Protein AF-S2WKA9-F1 (afdb_monomer_lite)

Structure (mmCIF, N/CA/C/O backbone):
data_AF-S2WKA9-F1
#
_entry.id   AF-S2WKA9-F1
#
loop_
_atom_site.group_PDB
_atom_site.id
_atom_site.type_symbol
_atom_site.label_atom_id
_atom_site.label_alt_id
_atom_site.label_comp_id
_atom_site.label_asym_id
_atom_site.label_entity_id
_atom_site.label_seq_id
_atom_site.pdbx_PDB_ins_code
_atom_site.Cartn_x
_atom_site.Cartn_y
_atom_site.Cartn_z
_atom_site.occupancy
_atom_site.B_iso_or_equiv
_atom_site.auth_seq_id
_atom_site.auth_comp_id
_atom_site.auth_asym_id
_atom_site.auth_atom_id
_atom_site.pdbx_PDB_model_num
ATOM 1 N N . MET A 1 1 ? -3.508 7.837 -9.316 1.00 94.25 1 MET A N 1
ATOM 2 C CA . MET A 1 1 ? -2.774 7.199 -8.205 1.00 94.25 1 MET A CA 1
ATOM 3 C C . MET A 1 1 ? -3.652 6.095 -7.658 1.00 94.25 1 MET A C 1
ATOM 5 O O . MET A 1 1 ? -4.863 6.267 -7.652 1.00 94.25 1 MET A O 1
ATOM 9 N N . GLU A 1 2 ? -3.055 4.992 -7.234 1.00 98.25 2 GLU A N 1
ATOM 10 C CA . GLU A 1 2 ? -3.741 3.832 -6.657 1.00 98.25 2 GLU A CA 1
ATOM 11 C C . GLU A 1 2 ? -3.043 3.435 -5.348 1.00 98.25 2 GLU A C 1
ATOM 13 O O . GLU A 1 2 ? -1.858 3.731 -5.161 1.00 98.25 2 GLU A O 1
ATOM 18 N N . ALA A 1 3 ? -3.770 2.780 -4.446 1.00 98.56 3 ALA A N 1
ATOM 19 C CA . ALA A 1 3 ? -3.274 2.334 -3.152 1.00 98.56 3 ALA A CA 1
ATOM 20 C C . ALA A 1 3 ? -3.252 0.803 -3.049 1.00 98.56 3 ALA A C 1
ATOM 22 O O . ALA A 1 3 ? -4.221 0.131 -3.392 1.00 98.56 3 ALA A O 1
ATOM 23 N N . TRP A 1 4 ? -2.171 0.256 -2.501 1.00 98.69 4 TRP A N 1
ATOM 24 C CA . TRP A 1 4 ? -2.105 -1.131 -2.045 1.00 98.69 4 TRP A CA 1
ATOM 25 C C . TRP A 1 4 ? -2.023 -1.151 -0.524 1.00 98.69 4 TRP A C 1
ATOM 27 O O . TRP A 1 4 ? -1.112 -0.561 0.058 1.00 98.69 4 TRP A O 1
ATOM 37 N N . VAL A 1 5 ? -2.984 -1.816 0.110 1.00 98.50 5 VAL A N 1
ATOM 38 C CA . VAL A 1 5 ? -3.051 -1.994 1.560 1.00 98.50 5 VAL A CA 1
ATOM 39 C C . VAL A 1 5 ? -2.372 -3.309 1.916 1.00 98.50 5 VAL A C 1
ATOM 41 O O . VAL A 1 5 ? -2.791 -4.382 1.484 1.00 98.50 5 VAL A O 1
ATOM 44 N N . GLU A 1 6 ? -1.291 -3.212 2.673 1.00 97.44 6 GLU A N 1
ATOM 45 C CA . GLU A 1 6 ? -0.477 -4.325 3.140 1.00 97.44 6 GLU A CA 1
ATOM 46 C C . GLU A 1 6 ? -0.893 -4.691 4.569 1.00 97.44 6 GLU A C 1
ATOM 48 O O . GLU A 1 6 ? -0.902 -3.841 5.465 1.00 97.44 6 GLU A O 1
ATOM 53 N N . CYS A 1 7 ? -1.236 -5.965 4.764 1.00 95.00 7 CYS A N 1
ATOM 54 C CA . CYS A 1 7 ? -1.618 -6.524 6.057 1.00 95.00 7 CYS A CA 1
ATOM 55 C C . CYS A 1 7 ? -0.460 -6.460 7.061 1.00 95.00 7 CYS A C 1
ATOM 57 O O . CYS A 1 7 ? 0.716 -6.546 6.691 1.00 95.00 7 CYS A O 1
ATOM 59 N N . ALA A 1 8 ? -0.799 -6.325 8.343 1.00 93.19 8 ALA A N 1
ATOM 60 C CA . ALA A 1 8 ? 0.177 -6.477 9.412 1.00 93.19 8 ALA A CA 1
ATOM 61 C C . ALA A 1 8 ? 0.716 -7.918 9.433 1.00 93.19 8 ALA A C 1
ATOM 63 O O . ALA A 1 8 ? -0.042 -8.882 9.351 1.00 93.19 8 ALA A O 1
ATOM 64 N N . ALA A 1 9 ? 2.032 -8.078 9.567 1.00 90.88 9 ALA A N 1
ATOM 65 C CA . ALA A 1 9 ? 2.672 -9.391 9.569 1.00 90.88 9 ALA A CA 1
ATOM 66 C C . ALA A 1 9 ? 3.735 -9.473 10.667 1.00 90.88 9 ALA A C 1
ATOM 68 O O . ALA A 1 9 ? 4.776 -8.809 10.599 1.00 90.88 9 ALA A O 1
ATOM 69 N N . GLY A 1 10 ? 3.481 -10.305 11.681 1.00 90.62 10 GLY A N 1
ATOM 70 C CA . GLY A 1 10 ? 4.335 -10.407 12.864 1.00 90.62 10 GLY A CA 1
ATOM 71 C C . GLY A 1 10 ? 4.443 -9.058 13.578 1.00 90.62 10 GLY A C 1
A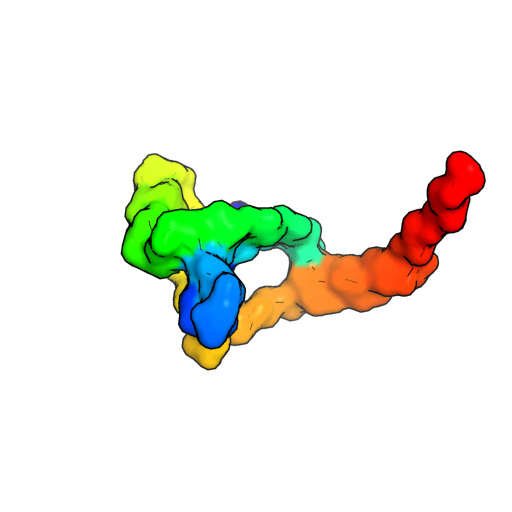TOM 72 O O . GLY A 1 10 ? 3.437 -8.474 13.966 1.00 90.62 10 GLY A O 1
ATOM 73 N N . PHE A 1 11 ? 5.666 -8.545 13.716 1.00 88.19 11 PHE A N 1
ATOM 74 C CA . PHE A 1 11 ? 5.928 -7.234 14.322 1.00 88.19 11 PHE A CA 1
ATOM 75 C C . PHE A 1 11 ? 5.729 -6.049 13.361 1.00 88.19 11 PHE A C 1
ATOM 77 O O . PHE A 1 11 ? 5.811 -4.895 13.783 1.00 88.19 11 PHE A O 1
ATOM 84 N N . ASN A 1 12 ? 5.482 -6.302 12.072 1.00 88.94 12 ASN A N 1
ATOM 85 C CA . ASN A 1 12 ? 5.264 -5.238 11.100 1.00 88.94 12 ASN A CA 1
ATOM 86 C C . ASN A 1 12 ? 3.829 -4.721 11.194 1.00 88.94 12 ASN A C 1
ATOM 88 O O . ASN A 1 12 ? 2.876 -5.489 11.051 1.00 88.94 12 ASN A O 1
ATOM 92 N N . LYS A 1 13 ? 3.684 -3.404 11.380 1.00 95.06 13 LYS A N 1
ATOM 93 C CA . LYS A 1 13 ? 2.392 -2.717 11.266 1.00 95.06 13 LYS A CA 1
ATOM 94 C C . LYS A 1 13 ? 1.853 -2.835 9.841 1.00 95.06 13 LYS A C 1
ATOM 96 O O . LYS A 1 13 ? 2.637 -2.924 8.896 1.00 95.06 13 LYS A O 1
ATOM 101 N N . ALA A 1 14 ? 0.532 -2.751 9.699 1.00 97.31 14 ALA A N 1
ATOM 102 C CA . ALA A 1 14 ? -0.098 -2.570 8.398 1.00 97.31 14 ALA A CA 1
ATOM 103 C C . ALA A 1 14 ? 0.477 -1.328 7.695 1.00 97.31 14 ALA A C 1
ATOM 105 O O . ALA A 1 14 ? 0.891 -0.359 8.347 1.00 97.31 14 ALA A O 1
ATOM 106 N N . SER A 1 15 ? 0.500 -1.335 6.366 1.00 98.19 15 SER A N 1
ATOM 107 C CA . SER A 1 15 ? 0.981 -0.200 5.578 1.00 98.19 15 SER A CA 1
ATOM 108 C C . SER A 1 15 ? 0.111 0.086 4.368 1.00 98.19 15 SER A C 1
ATOM 110 O O . SER A 1 15 ? -0.568 -0.782 3.833 1.00 98.19 15 SER A O 1
ATOM 112 N N . ILE A 1 16 ? 0.143 1.342 3.931 1.00 98.50 16 ILE A N 1
ATOM 113 C CA . ILE A 1 16 ? -0.408 1.771 2.651 1.00 98.50 16 ILE A CA 1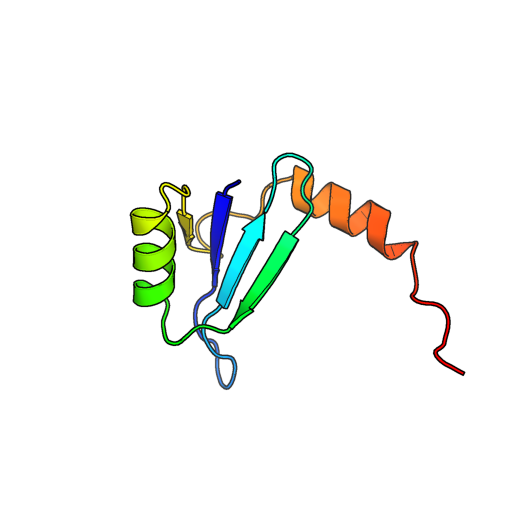
ATOM 114 C C . ILE A 1 16 ? 0.744 2.133 1.715 1.00 98.50 16 ILE A C 1
ATOM 116 O O . ILE A 1 16 ? 1.655 2.889 2.074 1.00 98.50 16 ILE A O 1
ATOM 120 N N . LEU A 1 17 ? 0.708 1.573 0.511 1.00 98.38 17 LEU A N 1
ATOM 121 C CA . LEU A 1 17 ? 1.620 1.866 -0.582 1.00 98.38 17 LEU A CA 1
ATOM 122 C C . LEU A 1 17 ? 0.860 2.651 -1.650 1.00 98.38 17 LEU A C 1
ATOM 124 O O . LEU A 1 17 ? 0.007 2.099 -2.341 1.00 98.38 17 LEU A O 1
ATOM 128 N N . LEU A 1 18 ? 1.179 3.933 -1.787 1.00 98.50 18 LEU A N 1
ATOM 129 C CA . LEU A 1 18 ? 0.635 4.781 -2.840 1.00 98.50 18 LEU A CA 1
ATOM 130 C C . LEU A 1 18 ? 1.532 4.678 -4.066 1.00 98.50 18 LEU A C 1
ATOM 132 O O . LEU A 1 18 ? 2.743 4.861 -3.943 1.00 98.50 18 LEU A O 1
ATOM 136 N N . ILE A 1 19 ? 0.944 4.376 -5.221 1.00 98.31 19 ILE A N 1
ATOM 137 C CA . ILE A 1 19 ? 1.647 4.229 -6.497 1.00 98.31 19 ILE A CA 1
ATOM 138 C C . ILE A 1 19 ? 1.046 5.210 -7.500 1.00 98.31 19 ILE A C 1
ATOM 140 O O . ILE A 1 19 ? -0.169 5.214 -7.742 1.00 98.31 19 ILE A O 1
ATOM 144 N N . ASP A 1 20 ? 1.889 6.042 -8.099 1.00 97.75 20 ASP A N 1
ATOM 145 C CA . ASP A 1 20 ? 1.467 6.985 -9.128 1.00 97.75 20 ASP A CA 1
ATOM 146 C C . ASP A 1 20 ? 1.254 6.309 -10.503 1.00 97.75 20 ASP A C 1
ATOM 148 O O . ASP A 1 20 ? 1.190 5.076 -10.627 1.00 97.75 20 ASP A O 1
ATOM 152 N N . LYS A 1 21 ? 1.048 7.123 -11.546 1.00 97.00 21 LYS A N 1
ATOM 153 C CA . LYS A 1 21 ? 0.795 6.630 -12.910 1.00 97.00 21 LYS A CA 1
ATOM 154 C C . LYS A 1 21 ? 2.078 6.142 -13.604 1.00 97.00 21 LYS A C 1
ATOM 156 O O . LYS A 1 21 ? 1.981 5.321 -14.511 1.00 97.00 21 LYS A O 1
ATOM 161 N N . GLU A 1 22 ? 3.253 6.575 -13.157 1.00 96.38 22 GLU A N 1
ATOM 162 C CA . GLU A 1 22 ? 4.567 6.160 -13.659 1.00 96.38 22 GLU A CA 1
ATOM 163 C C . GLU A 1 22 ? 5.143 4.940 -12.922 1.00 96.38 22 GLU A C 1
ATOM 165 O O . GLU A 1 22 ? 6.059 4.288 -13.427 1.00 96.38 22 GLU A O 1
ATOM 170 N N . GLY A 1 23 ? 4.592 4.596 -11.759 1.00 96.75 23 GLY A N 1
ATOM 171 C CA . GLY A 1 23 ? 5.069 3.518 -10.901 1.00 96.75 23 GLY A CA 1
ATOM 172 C C . GLY A 1 23 ? 5.959 3.974 -9.745 1.00 96.75 23 GLY A C 1
ATOM 173 O O . GLY A 1 23 ? 6.391 3.119 -8.967 1.00 96.75 23 GLY A O 1
ATOM 174 N N . GLU A 1 24 ? 6.209 5.276 -9.593 1.00 96.88 24 GLU A N 1
ATOM 175 C CA . GLU A 1 24 ? 6.827 5.799 -8.377 1.00 96.88 24 GLU A CA 1
ATOM 176 C C . GLU A 1 24 ? 5.908 5.513 -7.190 1.00 96.88 24 GLU A C 1
ATOM 178 O O . GLU A 1 24 ? 4.677 5.492 -7.308 1.00 96.88 24 GLU A O 1
ATOM 183 N N . SER A 1 25 ? 6.506 5.214 -6.037 1.00 97.31 25 SER A N 1
ATOM 184 C CA . SER A 1 25 ? 5.729 4.770 -4.890 1.00 97.31 25 SER A CA 1
ATOM 185 C C . S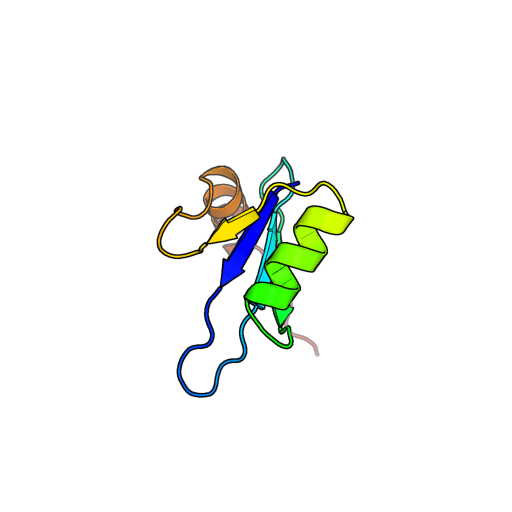ER A 1 25 ? 6.249 5.290 -3.561 1.00 97.31 25 SER A C 1
ATOM 187 O O . SER A 1 25 ? 7.455 5.393 -3.347 1.00 97.31 25 SER A O 1
ATOM 189 N N . THR A 1 26 ? 5.319 5.569 -2.649 1.00 97.06 26 THR A N 1
ATOM 190 C CA . THR A 1 26 ? 5.600 5.908 -1.251 1.00 97.06 26 THR A CA 1
ATOM 191 C C . THR A 1 26 ? 4.863 4.938 -0.336 1.00 97.06 26 THR A C 1
ATOM 193 O O . THR A 1 26 ? 3.655 4.748 -0.471 1.00 97.06 26 THR A O 1
ATOM 196 N N . ARG A 1 27 ? 5.585 4.345 0.623 1.00 97.62 27 ARG A N 1
ATOM 197 C CA . ARG A 1 27 ? 5.025 3.458 1.654 1.00 97.62 27 ARG A CA 1
ATOM 198 C C . ARG A 1 27 ? 4.972 4.164 3.008 1.00 97.62 27 ARG A C 1
ATOM 200 O O . ARG A 1 27 ? 5.942 4.823 3.404 1.00 97.62 27 ARG A O 1
ATOM 207 N N . ARG A 1 28 ? 3.865 4.003 3.736 1.00 97.69 28 ARG A N 1
ATOM 208 C CA . ARG A 1 28 ? 3.705 4.477 5.120 1.00 97.69 28 ARG A CA 1
ATOM 209 C C . ARG A 1 28 ? 3.031 3.417 5.983 1.00 97.69 28 ARG A C 1
ATOM 211 O O . ARG A 1 28 ? 2.050 2.817 5.556 1.00 97.69 28 ARG A O 1
ATOM 218 N N . SER A 1 29 ? 3.558 3.204 7.187 1.00 97.56 29 SER A N 1
ATOM 219 C CA . SER A 1 29 ? 2.886 2.406 8.216 1.00 97.56 29 SER A CA 1
ATOM 220 C C . SER A 1 29 ? 1.662 3.146 8.740 1.00 97.56 29 SER A C 1
ATOM 222 O O . SER A 1 29 ? 1.696 4.366 8.906 1.00 97.56 29 SER A O 1
ATOM 224 N N . VAL A 1 30 ? 0.602 2.400 9.013 1.00 97.06 30 VAL A N 1
ATOM 225 C CA . VAL A 1 30 ? -0.696 2.906 9.463 1.00 97.06 30 VAL A CA 1
ATOM 226 C C . VAL A 1 30 ? -1.158 2.145 10.704 1.00 97.06 30 VAL A C 1
ATOM 228 O O . VAL A 1 30 ? -0.519 1.184 11.134 1.00 97.06 30 VAL A O 1
ATOM 231 N N . GLU A 1 31 ? -2.258 2.598 11.298 1.00 93.94 31 GLU A N 1
ATOM 232 C CA . GLU A 1 31 ? -2.849 1.968 12.480 1.00 93.94 31 GLU A CA 1
ATOM 233 C C . GLU A 1 31 ? -3.455 0.592 12.164 1.00 93.94 31 GLU A C 1
ATOM 235 O O . GLU A 1 31 ? -3.226 -0.366 12.899 1.00 93.94 31 GLU A O 1
ATOM 240 N N . SER A 1 32 ? -4.183 0.477 11.050 1.00 96.62 32 SER A N 1
ATOM 241 C CA . SER A 1 32 ? -4.836 -0.759 10.614 1.00 96.62 32 SER A CA 1
ATOM 242 C C . SER A 1 32 ? -5.084 -0.770 9.101 1.00 96.62 32 SER A C 1
ATOM 244 O O . SER A 1 32 ? -5.021 0.265 8.431 1.00 96.62 32 SER A O 1
ATOM 246 N N . GLU A 1 33 ? -5.415 -1.939 8.551 1.00 97.56 33 GLU A N 1
ATOM 247 C CA . GLU A 1 33 ? -5.839 -2.074 7.150 1.00 9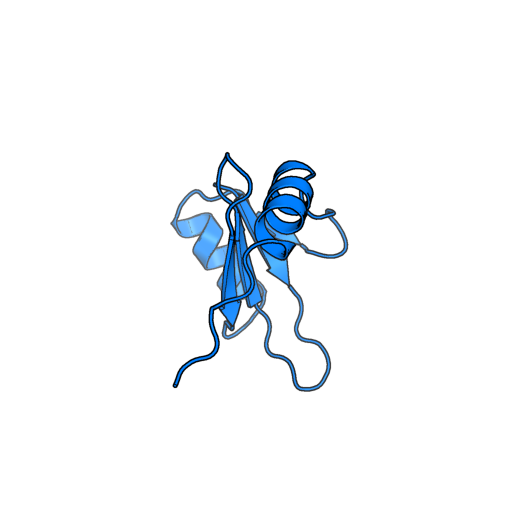7.56 33 GLU A CA 1
ATOM 248 C C . GLU A 1 33 ? -7.141 -1.318 6.868 1.00 97.56 33 GLU A C 1
ATOM 250 O O . GLU A 1 33 ? -7.247 -0.625 5.857 1.00 97.56 33 GLU A O 1
ATOM 255 N N . SER A 1 34 ? -8.117 -1.403 7.780 1.00 97.81 34 SER A N 1
ATOM 256 C CA . SER A 1 34 ? -9.394 -0.695 7.645 1.00 97.81 34 SER A CA 1
ATOM 257 C C . SER A 1 34 ? -9.191 0.816 7.576 1.00 97.81 34 SER A C 1
ATOM 259 O O . SER A 1 34 ? -9.758 1.468 6.701 1.00 97.81 34 SER A O 1
ATOM 261 N N . TRP A 1 35 ? -8.302 1.358 8.415 1.00 97.94 35 TRP A N 1
ATOM 262 C CA . TRP A 1 35 ? -7.933 2.768 8.369 1.00 97.94 35 TRP A CA 1
ATOM 263 C C . TRP A 1 35 ? -7.356 3.154 7.002 1.00 97.94 35 TRP A C 1
ATOM 265 O O . TRP A 1 35 ? -7.707 4.204 6.466 1.00 97.94 35 TRP A O 1
ATOM 275 N N . ALA A 1 36 ? -6.510 2.309 6.400 1.00 98.38 36 ALA A N 1
ATOM 276 C CA . ALA A 1 36 ? -5.933 2.580 5.081 1.00 98.38 36 ALA A CA 1
ATOM 277 C C . ALA A 1 36 ? -6.988 2.586 3.965 1.00 98.38 36 ALA A C 1
ATOM 279 O O . ALA A 1 36 ? -6.962 3.472 3.107 1.00 98.38 36 ALA A O 1
ATOM 280 N N . PHE A 1 37 ? -7.933 1.642 3.987 1.00 98.50 37 PHE A N 1
ATOM 281 C CA . PHE A 1 37 ? -9.048 1.628 3.038 1.00 98.50 37 PHE A CA 1
ATOM 282 C C . PHE A 1 37 ? -9.961 2.846 3.212 1.00 98.50 37 PHE A C 1
ATOM 284 O O . PHE A 1 37 ? -10.330 3.478 2.221 1.00 98.50 37 PHE A O 1
ATOM 291 N N . ASP A 1 38 ? -10.269 3.231 4.451 1.00 98.56 38 ASP A N 1
ATOM 292 C CA . ASP A 1 38 ? -11.063 4.425 4.741 1.00 98.56 38 ASP A CA 1
ATOM 293 C C . ASP A 1 38 ? -10.350 5.706 4.306 1.00 98.56 38 ASP A C 1
ATOM 295 O O . ASP A 1 38 ? -10.973 6.598 3.726 1.00 98.56 38 ASP A O 1
ATOM 299 N N . PHE A 1 39 ? -9.040 5.801 4.545 1.00 98.19 39 PHE A N 1
ATOM 300 C CA . PHE A 1 39 ? -8.213 6.901 4.062 1.00 98.19 39 PHE A CA 1
ATOM 301 C C . PHE A 1 39 ? -8.277 7.004 2.534 1.00 98.19 39 PHE A C 1
ATOM 303 O O . PHE A 1 39 ? -8.535 8.086 2.004 1.00 98.19 39 PHE A O 1
ATOM 310 N N . ALA A 1 40 ? -8.099 5.894 1.817 1.00 98.31 40 ALA A N 1
ATOM 311 C CA . ALA A 1 40 ? -8.146 5.889 0.359 1.00 98.31 40 ALA A CA 1
ATOM 312 C C . ALA A 1 40 ? -9.537 6.278 -0.166 1.00 98.31 40 ALA A C 1
ATOM 314 O O . ALA A 1 40 ? -9.647 7.159 -1.021 1.00 98.31 40 ALA A O 1
ATOM 315 N N . LYS A 1 41 ? -10.604 5.718 0.421 1.00 98.50 41 LYS A N 1
ATOM 316 C CA . LYS A 1 41 ? -11.996 6.048 0.090 1.00 98.50 41 LYS A CA 1
ATOM 317 C C . LYS A 1 41 ? -12.296 7.536 0.284 1.00 98.50 41 LYS A C 1
ATOM 319 O O . LYS A 1 41 ? -12.851 8.158 -0.618 1.00 98.50 41 LYS A O 1
ATOM 324 N N . LYS A 1 42 ? -11.904 8.121 1.423 1.00 98.50 42 LYS A N 1
ATOM 325 C CA . LYS A 1 42 ? -12.104 9.555 1.722 1.00 98.50 42 LYS A CA 1
ATOM 326 C C . LYS A 1 42 ? -11.398 10.475 0.724 1.00 98.50 42 LYS A C 1
ATOM 328 O O . LYS A 1 42 ? -11.879 11.573 0.477 1.00 98.50 42 LYS A O 1
ATOM 333 N N . ASN A 1 43 ? -10.286 10.023 0.150 1.00 98.06 43 ASN A N 1
ATOM 334 C CA . ASN A 1 43 ? -9.498 10.781 -0.822 1.00 98.06 43 ASN A CA 1
ATOM 335 C C . ASN A 1 43 ? -9.809 10.415 -2.286 1.00 98.06 43 ASN A C 1
ATOM 337 O O . ASN A 1 43 ? -9.131 10.902 -3.187 1.00 98.06 43 ASN A O 1
ATOM 341 N N . GLY A 1 44 ? -10.797 9.550 -2.549 1.00 98.06 44 GLY A N 1
ATOM 342 C CA . GLY A 1 44 ? -11.131 9.116 -3.911 1.00 98.06 44 GLY A CA 1
ATOM 343 C C . GLY A 1 44 ? -10.023 8.307 -4.599 1.00 98.06 44 GLY A C 1
ATOM 344 O O . GLY A 1 44 ? -9.928 8.306 -5.824 1.00 98.06 44 GLY A O 1
ATOM 345 N N . ILE A 1 45 ? -9.166 7.638 -3.824 1.00 98.38 45 ILE A N 1
ATOM 346 C CA . ILE A 1 45 ? -8.062 6.818 -4.329 1.00 98.38 45 ILE A CA 1
ATOM 347 C C . ILE A 1 45 ? -8.551 5.364 -4.443 1.00 98.38 45 ILE A C 1
ATOM 349 O O . ILE A 1 45 ? -8.954 4.791 -3.427 1.00 98.38 45 ILE A O 1
ATOM 353 N N . PRO A 1 46 ? -8.495 4.728 -5.630 1.00 98.38 46 PRO A N 1
ATOM 354 C CA . PRO A 1 46 ? -8.741 3.293 -5.754 1.00 98.38 46 PRO A CA 1
ATOM 355 C C . PRO A 1 46 ? -7.746 2.505 -4.898 1.00 98.38 46 PRO A C 1
ATOM 357 O O . PRO A 1 46 ? -6.543 2.765 -4.963 1.00 98.38 46 PRO A O 1
ATOM 360 N N . ALA A 1 47 ?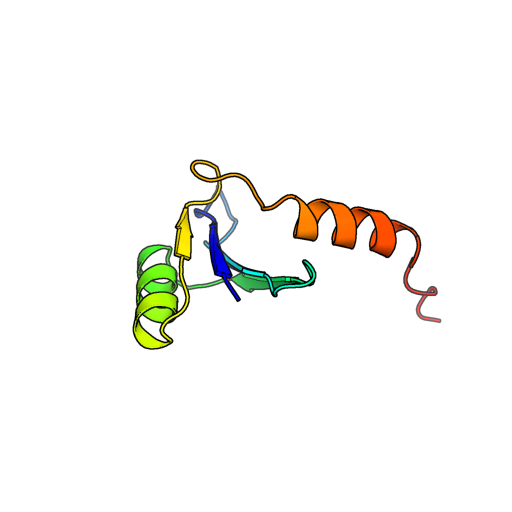 -8.237 1.556 -4.100 1.00 98.44 47 ALA A N 1
ATOM 361 C CA . ALA A 1 47 ? -7.424 0.793 -3.162 1.00 98.44 47 ALA A CA 1
ATOM 362 C C . ALA A 1 47 ? -7.654 -0.712 -3.293 1.00 98.44 47 ALA A C 1
ATOM 364 O O . ALA A 1 47 ? -8.787 -1.164 -3.459 1.00 98.44 47 ALA A O 1
ATOM 365 N N . TYR A 1 48 ? -6.576 -1.479 -3.161 1.00 98.62 48 TYR A N 1
ATOM 366 C CA . TYR A 1 48 ? -6.569 -2.929 -3.303 1.00 98.62 48 TYR A CA 1
ATOM 367 C C . TYR A 1 48 ? -5.815 -3.585 -2.150 1.00 98.62 48 TYR A C 1
ATOM 369 O O . TYR A 1 48 ? -4.854 -3.026 -1.625 1.00 98.62 48 TYR A O 1
ATOM 377 N N . GLN A 1 49 ? -6.213 -4.799 -1.779 1.00 98.06 49 GLN A N 1
ATOM 378 C CA . GLN A 1 49 ? -5.466 -5.594 -0.810 1.00 98.06 49 GLN A CA 1
ATOM 379 C C . GLN A 1 49 ? -4.221 -6.197 -1.472 1.00 98.06 49 GLN A C 1
ATOM 381 O O . GLN A 1 49 ? -4.319 -6.933 -2.460 1.00 98.06 49 GLN A O 1
ATOM 386 N N . ALA A 1 50 ? -3.046 -5.904 -0.918 1.00 96.62 50 ALA A N 1
ATOM 387 C CA . ALA A 1 50 ? -1.796 -6.505 -1.358 1.00 96.62 50 ALA A CA 1
ATOM 388 C C . ALA A 1 50 ? -1.795 -8.015 -1.073 1.00 96.62 50 ALA A C 1
ATOM 390 O O . ALA A 1 50 ? -2.315 -8.475 -0.059 1.00 96.62 50 ALA A O 1
ATOM 391 N N . GLY A 1 51 ? -1.227 -8.797 -1.991 1.00 93.12 51 GLY A N 1
ATOM 392 C CA . GLY A 1 51 ? -1.254 -10.264 -1.934 1.00 93.12 51 GLY A CA 1
ATOM 393 C C . GLY A 1 51 ? -2.510 -10.888 -2.553 1.00 93.12 51 GLY A C 1
ATOM 394 O O . GLY A 1 51 ? -2.433 -12.013 -3.033 1.00 93.12 51 GLY A O 1
ATOM 395 N N . VAL A 1 52 ? -3.619 -10.142 -2.635 1.00 97.31 52 VAL A N 1
ATOM 396 C CA . VAL A 1 52 ? -4.790 -10.504 -3.456 1.00 97.31 52 VAL A CA 1
ATOM 397 C C . VAL A 1 52 ? -4.643 -9.906 -4.852 1.00 97.31 52 VAL A C 1
ATOM 399 O O . VAL A 1 52 ? -4.670 -10.622 -5.849 1.00 97.31 52 VAL A O 1
ATOM 402 N N . VAL A 1 53 ? -4.428 -8.588 -4.921 1.00 97.94 53 VAL A N 1
ATOM 403 C CA . VAL A 1 53 ? -4.097 -7.892 -6.167 1.00 97.94 53 VAL A CA 1
ATOM 404 C C . VAL A 1 53 ? -2.582 -7.690 -6.211 1.00 97.94 53 VAL A C 1
ATOM 406 O O . VAL A 1 53 ? -2.020 -7.074 -5.296 1.00 97.94 53 VAL A O 1
ATOM 409 N N . PRO A 1 54 ? -1.886 -8.199 -7.244 1.00 97.06 54 PRO A N 1
ATOM 410 C CA . PRO A 1 54 ? -0.449 -8.009 -7.362 1.00 97.06 54 PRO A CA 1
ATOM 411 C C . PRO A 1 54 ? -0.108 -6.529 -7.561 1.00 97.06 54 PRO A C 1
ATOM 413 O O . PRO A 1 54 ? -0.921 -5.740 -8.047 1.00 97.06 54 PRO A O 1
ATOM 416 N N . TYR A 1 55 ? 1.124 -6.147 -7.223 1.00 97.62 55 TYR A N 1
ATOM 417 C CA . TYR A 1 55 ? 1.620 -4.813 -7.555 1.00 97.62 55 TYR A CA 1
ATOM 418 C C . TYR A 1 55 ? 1.640 -4.601 -9.072 1.00 97.62 55 TYR A C 1
ATOM 420 O O . TYR A 1 55 ? 1.979 -5.524 -9.821 1.00 97.62 55 TYR A O 1
ATOM 428 N N . PRO A 1 56 ? 1.331 -3.383 -9.542 1.00 97.56 56 PRO A N 1
ATOM 429 C CA . PRO A 1 56 ? 1.172 -3.125 -10.958 1.00 97.56 56 PRO A CA 1
ATOM 430 C C . PRO A 1 56 ? 2.538 -3.154 -11.649 1.00 97.56 56 PRO A C 1
ATOM 432 O O . PRO A 1 56 ? 3.556 -2.761 -11.068 1.00 97.56 56 PRO A O 1
ATOM 435 N N . GLN A 1 57 ? 2.563 -3.576 -12.916 1.00 96.62 57 GLN A N 1
ATOM 436 C CA . GLN A 1 57 ? 3.808 -3.740 -13.673 1.00 96.62 57 GLN A CA 1
ATOM 437 C C . GLN A 1 57 ? 4.650 -2.454 -13.705 1.00 96.62 57 GLN A C 1
ATOM 439 O O . GLN A 1 57 ? 5.846 -2.508 -13.438 1.00 96.62 57 GLN A O 1
ATOM 444 N N . ARG A 1 58 ? 4.012 -1.288 -13.869 1.00 96.94 58 ARG A N 1
ATOM 445 C CA . ARG A 1 58 ? 4.676 0.029 -13.841 1.00 96.94 58 ARG A CA 1
ATOM 446 C C . ARG A 1 58 ? 5.539 0.268 -12.594 1.00 96.94 58 ARG A C 1
ATOM 448 O O . ARG A 1 58 ? 6.641 0.789 -12.708 1.00 96.94 58 ARG A O 1
ATOM 455 N N . LYS A 1 59 ? 5.099 -0.174 -11.408 1.00 96.94 59 LYS A N 1
ATOM 456 C CA . LYS A 1 59 ? 5.876 -0.039 -10.163 1.00 96.94 59 LYS A CA 1
ATOM 457 C C . LYS A 1 59 ? 7.074 -0.977 -10.141 1.00 96.94 59 LYS A C 1
ATOM 459 O O . LYS A 1 59 ? 8.148 -0.603 -9.682 1.00 96.94 59 LYS A O 1
ATOM 464 N N . ARG A 1 60 ? 6.911 -2.193 -10.668 1.00 95.81 60 ARG A N 1
ATOM 465 C CA . ARG A 1 60 ? 8.014 -3.157 -10.813 1.00 95.81 60 ARG A CA 1
ATOM 466 C C . ARG A 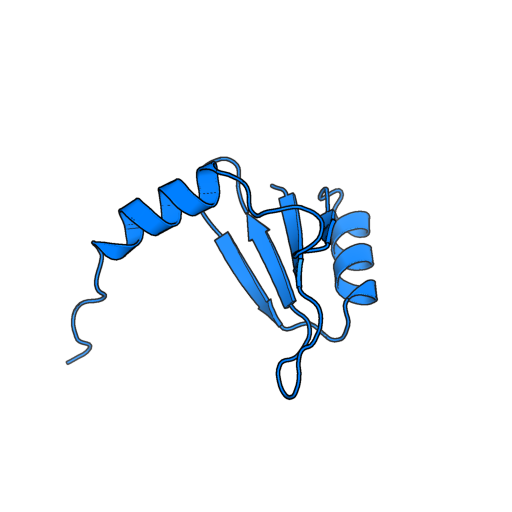1 60 ? 9.073 -2.625 -11.781 1.00 95.81 60 ARG A C 1
ATOM 468 O O . ARG A 1 60 ? 10.262 -2.736 -11.488 1.00 95.81 60 ARG A O 1
ATOM 475 N N . ASP A 1 61 ? 8.644 -2.012 -12.881 1.00 96.25 61 ASP A N 1
ATOM 476 C CA . ASP A 1 61 ? 9.525 -1.392 -13.874 1.00 96.25 61 ASP A CA 1
ATOM 477 C C . ASP A 1 61 ? 10.242 -0.162 -13.298 1.00 96.25 61 ASP A C 1
ATOM 479 O O . ASP A 1 61 ? 11.446 0.010 -13.506 1.00 96.25 61 ASP A O 1
ATOM 483 N N . PHE A 1 62 ? 9.534 0.675 -12.531 1.00 95.56 62 PHE A N 1
ATOM 484 C CA . PHE A 1 62 ? 10.117 1.815 -11.822 1.00 95.56 62 PHE A CA 1
ATOM 485 C C . PHE A 1 62 ? 11.172 1.376 -10.796 1.00 95.56 62 PHE A C 1
ATOM 487 O O . PHE A 1 62 ? 12.284 1.913 -10.777 1.00 95.56 62 PHE A O 1
ATOM 494 N N . ASP A 1 63 ? 10.863 0.365 -9.978 1.00 93.81 63 ASP A N 1
ATOM 495 C CA . ASP A 1 63 ? 11.808 -0.211 -9.019 1.00 93.81 63 ASP A CA 1
ATOM 496 C C . ASP A 1 63 ? 13.045 -0.769 -9.730 1.00 93.81 63 ASP A C 1
ATOM 498 O O . ASP A 1 63 ? 14.169 -0.536 -9.288 1.00 93.81 63 ASP A O 1
ATOM 502 N N . ALA A 1 64 ? 12.861 -1.495 -10.838 1.00 93.44 64 ALA A N 1
ATOM 503 C CA . ALA A 1 64 ? 13.958 -2.077 -11.606 1.00 93.44 64 ALA A CA 1
ATOM 504 C C . ALA A 1 64 ? 14.923 -1.003 -12.131 1.00 93.44 64 ALA A C 1
ATOM 506 O O . ALA A 1 64 ? 16.136 -1.163 -12.001 1.00 93.44 64 ALA A O 1
ATOM 507 N N . LYS A 1 65 ? 14.394 0.119 -12.639 1.00 90.00 65 LYS A N 1
ATOM 508 C CA . LYS A 1 65 ? 15.192 1.285 -13.060 1.00 90.00 65 LYS A CA 1
ATOM 509 C C . LYS A 1 65 ? 15.893 1.959 -11.876 1.00 90.00 65 LYS A C 1
ATOM 511 O O . LYS A 1 65 ? 17.038 2.391 -11.992 1.00 90.00 65 LYS A O 1
ATOM 516 N N . SER A 1 66 ? 15.226 2.030 -10.725 1.00 83.19 66 SER A N 1
ATOM 517 C CA . SER A 1 66 ? 15.736 2.720 -9.534 1.00 83.19 66 SER A CA 1
ATOM 518 C C . SER A 1 66 ? 16.800 1.929 -8.768 1.00 83.19 66 SER A C 1
ATOM 520 O O . SER A 1 66 ? 17.631 2.539 -8.104 1.00 83.19 66 SER A O 1
ATOM 522 N N . ARG A 1 67 ? 16.862 0.597 -8.908 1.00 70.88 67 ARG A N 1
ATOM 523 C CA . ARG A 1 67 ? 17.915 -0.253 -8.308 1.00 70.88 67 ARG A CA 1
ATOM 524 C C . ARG A 1 67 ? 19.337 0.091 -8.777 1.00 70.88 67 ARG A C 1
ATOM 526 O O . ARG A 1 67 ? 20.291 -0.235 -8.077 1.00 70.88 67 ARG A O 1
ATOM 533 N N . GLY A 1 68 ? 19.485 0.765 -9.921 1.00 62.72 68 GLY A N 1
ATOM 534 C CA . GLY A 1 68 ? 20.768 1.300 -10.394 1.00 62.72 68 GLY A CA 1
ATOM 535 C C . GLY A 1 68 ? 21.202 2.595 -9.696 1.00 62.72 68 GLY A C 1
ATOM 536 O O . GLY A 1 68 ? 22.388 2.915 -9.679 1.00 62.72 68 GLY A O 1
ATOM 537 N N . ARG A 1 69 ? 20.271 3.325 -9.066 1.00 61.16 69 ARG A N 1
ATOM 538 C CA . ARG A 1 69 ? 20.560 4.517 -8.260 1.00 61.16 69 ARG A CA 1
ATOM 539 C C . ARG A 1 69 ? 20.846 4.096 -6.821 1.00 61.16 69 ARG A C 1
ATOM 541 O O . ARG A 1 69 ? 20.022 4.284 -5.932 1.00 61.16 69 ARG A O 1
ATOM 548 N N . LYS A 1 70 ? 22.015 3.495 -6.580 1.00 57.34 70 LYS A N 1
ATOM 549 C CA . LYS A 1 70 ? 22.543 3.408 -5.211 1.00 57.34 70 LYS A CA 1
ATOM 550 C C . LYS A 1 70 ? 22.693 4.838 -4.696 1.00 57.34 70 LYS A C 1
ATOM 552 O O . LYS A 1 70 ? 23.304 5.666 -5.368 1.00 57.34 70 LYS A O 1
ATOM 557 N N . HIS A 1 71 ? 22.106 5.129 -3.538 1.00 50.94 71 HIS A N 1
ATOM 558 C CA . HIS A 1 71 ? 22.408 6.357 -2.813 1.00 50.94 71 HIS A CA 1
ATOM 559 C C . HIS A 1 71 ? 23.940 6.432 -2.668 1.00 50.94 71 HIS A C 1
ATOM 561 O O . HIS A 1 71 ? 24.533 5.414 -2.288 1.00 50.94 71 HIS A O 1
ATOM 567 N N . PRO A 1 72 ? 24.601 7.549 -3.027 1.00 53.16 72 PRO A N 1
ATOM 568 C CA . PRO A 1 72 ? 26.013 7.694 -2.715 1.00 53.16 72 PRO A CA 1
ATOM 569 C C . PRO A 1 72 ? 26.188 7.484 -1.204 1.00 53.16 72 PRO A C 1
ATOM 571 O O . PRO A 1 72 ? 25.281 7.842 -0.444 1.00 53.16 72 PRO A O 1
ATOM 574 N N . PRO A 1 73 ? 27.285 6.847 -0.759 1.00 50.50 73 PRO A N 1
ATOM 575 C CA . PRO A 1 73 ? 27.543 6.721 0.666 1.00 50.50 73 PRO A CA 1
ATOM 576 C C . PRO A 1 73 ? 27.483 8.117 1.285 1.00 50.50 73 PRO A C 1
ATOM 578 O O . PRO A 1 73 ? 28.040 9.075 0.747 1.00 50.50 73 PRO A O 1
ATOM 581 N N . ILE A 1 74 ? 26.733 8.228 2.375 1.00 61.00 74 ILE A N 1
ATOM 582 C CA . ILE A 1 74 ? 26.700 9.437 3.184 1.00 61.00 74 ILE A CA 1
ATOM 583 C C . ILE A 1 74 ? 28.072 9.469 3.872 1.00 61.00 74 ILE A C 1
ATOM 585 O O . ILE A 1 74 ? 28.347 8.580 4.679 1.00 61.00 74 ILE A O 1
ATOM 589 N N . ASN A 1 75 ? 28.952 10.387 3.455 1.00 52.06 75 ASN A N 1
ATOM 590 C CA . ASN A 1 75 ? 30.220 10.656 4.144 1.00 52.06 75 ASN A CA 1
ATOM 591 C C . ASN A 1 75 ? 29.959 11.310 5.501 1.00 52.06 75 ASN A C 1
ATOM 593 O O . ASN A 1 75 ? 29.063 12.185 5.553 1.00 52.06 75 ASN A O 1
#

Sequence (75 aa):
MEAWVECAAGFNKASILLIDKEGESTRRSVESESWAFDFAKKNGIPAYQAGVVPYPQRKRDFDAKSRGRKHPPIN

Secondary structure (DSSP, 8-state):
-EEEEEPPBTTBPPEEEEE-SSS-EEEEE-S-HHHHHHHHHHTT--EEEBTTBPPPHHHHHHHHHHTT-PPPP--

Foldseek 3Di:
DAWEWEAADDPRAIWIWDADPQQDIDIDGDNGSVVNVVVCVVVVHHYDYDPVDDRDVSNVVVVVVCVVPDPDPDD

pLDDT: mean 91.76, std 13.05, range [50.5, 98.69]

Radius of gyration: 13.75 Å; chains: 1; bounding box: 42×21×28 Å

Organism: NCBI:txid883161

=== Feature glossary ===
Key to the feature types in this record:

Secondary structure (8-state, DSSP). Secondary structure is the local, repeating backbone conformation. DSSP classifies it into eight states by reading the hydrogen-bond network: three helix types (H, G, I), two β types (E, B), two non-regular types (T, S), and unstructured coil (-).

Backbone torsions (φ/ψ). Backbone dihedral angles. Every residue except chain termini has a φ (preceding-C → N → Cα → C) and a ψ (N → Cα → C → next-N). They are reported in degrees following the IUPAC sign convention. Secondary structure is essentially a statement about which (φ, ψ) basin each residue occupies.

Predicted aligned error. Predicted Aligned Error (PAE) is an AlphaFold confidence matrix: entry (i, j) is the expected error in the position of residue j, in ångströms, when the prediction is superimposed on the true structure at residue i. Low PAE within a block of residues means that block is internally rigid and well-predicted; high PAE between two blocks means their relative placement is uncertain even if each block individually is confident.

B-factor. B-factor (Debye–Waller factor) reflects atomic displacement in the crystal lattice. It is an experimental observable (units Å²), not a prediction; low values mean the atom is pinned down, high values mean it moves or is heterogeneous across the crystal.

Secondary structure (3-state, P-SEA). Three-state secondary structure (P-SEA) collapses the eight DSSP classes into helix (a), strand (b), and coil (c). P-SEA assigns these from Cα geometry alone — distances and angles — without requiring backbone oxygens, so it works on any Cα trace.

Sequence. Primary structure: the covalent order of the twenty standard amino acids along the backbone. Two proteins with the same sequence will (almost always) fold to the same structure; two with 30% identity often share a fold but not the details.

pLDDT. pLDDT is the predicted lDDT-Cα score: AlphaFold's confidence that the local environment of each residue (all inter-atomic distances within 15 Å) is correctly placed. It is a per-residue number between 0 and 100, with higher meaning more reliable.

InterPro / GO / CATH / organism. Functional annotations link the protein to curated databases. InterPro entries identify conserved domains and families by matching the sequence against member-database signatures (Pfam, PROSITE, CDD, …). Gene Ontology (GO) terms describe molecular function, biological process, and cellular component in a controlled vocabulary. CATH places the structure in a hierarchical fold classification (Class/Architecture/Topology/Homologous-superfamily). The organism is the source species.

Contact-map, Ramachandran, and PAE plots. Three diagnostic plots accompany the record. The Cα contact map visualizes the tertiary structure as a 2D adjacency matrix (8 Å cutoff, sequence-local contacts suppressed). The Ramachandran plot shows the distribution of backbone (φ, ψ) torsions, with points in the α and β basins reflecting secondary structure content. The PAE plot shows AlphaFold's inter-residue confidence as a color matrix.

mmCIF coordinates. The mmCIF table is the protein's shape written out atom by atom. For each backbone N, Cα, C, and carbonyl O, it records an (x, y, z) coordinate triple in Å plus the residue type, chain letter, and residue number.

Radius of gyration, Cα contacts, bounding box. Three whole-structure scalars: the radius of gyration (RMS distance of Cα from centroid, in Å), the count of Cα–Cα contacts (pairs closer than 8 Å and separated by more than four residues in sequence — i.e. tertiary, not local, contacts), and the bounding-box dimensions. Together they distinguish compact globular folds from extended fibres or disordered chains.

Foldseek 3Di. The Foldseek 3Di string encodes local tertiary geometry as a 20-letter alphabet — one character per residue — derived from the relative positions of nearby Cα atoms. Unlike the amino-acid sequence, 3Di is a direct function of the 3D structure, so two proteins with the same fold have similar 3Di strings even at low sequence identity.

Rendered structure images. Six rendered views show the 3D structure from the faces of a cube — i.e. along ±x, ±y, ±z. Rendering representation is drawn randomly per protein from cartoon (secondary-structure ribbons), sticks (backbone bonds), or molecular surface; coloring is either N→C rainbow (blue at the N-terminus through red at the C-terminus) or one color per chain.

Nearest PDB structures. The Foldseek neighbor list gives the closest experimentally determined structures in the PDB, ranked by structural alignment. TM-score near 1 means near-identical fold; near 0.3 means only rough topology match. This is how one finds what a novel AlphaFold prediction most resembles in the solved-structure universe.

Solvent-accessible surface area. SASA measures how much of the protein is reachable by solvent. It is computed by rolling a water-sized probe over the atomic surface and summing the exposed area (Å²). Per-residue SASA distinguishes core (buried, low SASA) from surface (exposed, high SASA) residues; total SASA is a whole-molecule size measure.